Protein AF-A0A934RW84-F1 (afdb_monomer)

Nearest PDB structures (foldseek):
  7vd5-assembly1_q  TM=7.422E-01  e=1.354E+00  Chaetoceros neogracilis
  6j3y-assembly1_Q  TM=6.585E-01  e=1.170E+00  Chaetoceros neogracilis
  8iwh-assembly1_q  TM=7.183E-01  e=1.998E+00  Thalassiosira pseudonana
  7tuy-assembly1_R  TM=6.736E-01  e=1.998E+00  Homo sapiens
  3u8v-assembly1_A  TM=3.630E-01  e=8.735E-01  Nitrosomonas europaea

Solvent-accessible surface area (backbone atoms only — not comparable to full-atom values): 8730 Å² total; per-residue (Å²): 138,84,85,84,78,82,78,85,81,92,71,88,91,79,89,84,82,85,83,75,84,69,76,80,74,58,95,70,68,55,59,93,72,56,91,76,81,88,56,79,70,67,72,61,82,63,91,81,55,50,72,68,54,40,51,54,50,51,49,51,48,42,53,49,44,45,50,27,37,77,67,65,37,24,58,51,32,40,54,48,24,67,37,45,46,61,44,46,52,54,48,48,71,75,38,78,90,39,66,66,35,47,53,49,43,55,51,47,50,56,48,32,55,52,26,23,51,22,16,66,69,58,33,33,75,58,30,43,56,44,31,56,53,46,45,56,49,49,62,47,36,54,65,60,75,104

Foldseek 3Di:
DDDDDDDDDPDDDDPPPPPPPPPCPDLQPPLVPDDDDDDPLLPDDCVPDDLVRLLVSLVVLLVVLQVCLVVLNLSVLQSSLNSLLVSLVSNCVNQPPLPVLNVLSVVLNVLSVVSNVCSSSSPSVSSNVSSVVNVVSSVVSVVSND

Organism: NCBI:txid415221

Radius of gyration: 25.32 Å; Cα contacts (8 Å, |Δi|>4): 137; chains: 1; bounding box: 75×39×74 Å

Sequence (146 aa):
MPFPKLRLPLALASLLGLLLAGCSKSATDDIHAAPRDTQPWENADLSGYDTNQLLAHLDTLVNATQAAAAADQAVEFHHLEVAMTPTLDALAANAPGNFAALATIETLKSLAVKLHLAGHDGNVAQGVKLGDAIANLVDRLKKELG

Structure (mmCIF, N/CA/C/O backbone):
data_AF-A0A934RW84-F1
#
_entry.id   AF-A0A934RW84-F1
#
loop_
_atom_site.group_PDB
_atom_site.id
_atom_site.type_symbol
_atom_site.label_atom_id
_atom_site.label_alt_id
_atom_site.label_comp_id
_atom_site.label_asym_id
_atom_site.label_entity_id
_atom_site.label_seq_id
_atom_site.pdbx_PDB_ins_code
_atom_site.Cartn_x
_atom_site.Cartn_y
_atom_site.Cartn_z
_atom_site.occupancy
_atom_site.B_iso_or_equiv
_atom_site.auth_seq_id
_atom_site.auth_comp_id
_atom_site.auth_asym_id
_atom_site.auth_atom_id
_atom_site.pdbx_PDB_model_num
ATOM 1 N N . MET A 1 1 ? 56.841 -30.557 -58.552 1.00 41.31 1 MET A N 1
ATOM 2 C CA . MET A 1 1 ? 57.166 -29.294 -57.845 1.00 41.31 1 MET A CA 1
ATOM 3 C C . MET A 1 1 ? 56.062 -28.277 -58.154 1.00 41.31 1 MET A C 1
ATOM 5 O O . MET A 1 1 ? 55.433 -28.434 -59.191 1.00 41.31 1 MET A O 1
ATOM 9 N N . PRO A 1 2 ? 55.700 -27.393 -57.212 1.00 49.81 2 PRO A N 1
ATOM 10 C CA . PRO A 1 2 ? 54.332 -27.291 -56.688 1.00 49.81 2 PRO A CA 1
ATOM 11 C C . PRO A 1 2 ? 53.454 -26.195 -57.318 1.00 49.81 2 PRO A C 1
ATOM 13 O O . PRO A 1 2 ? 53.938 -25.162 -57.764 1.00 49.81 2 PRO A O 1
ATOM 16 N N . PHE A 1 3 ? 52.138 -26.418 -57.261 1.00 43.59 3 PHE A N 1
ATOM 17 C CA . PHE A 1 3 ? 51.090 -25.428 -57.518 1.00 43.59 3 PHE A CA 1
ATOM 18 C C . PHE A 1 3 ? 51.032 -24.376 -56.395 1.00 43.59 3 PHE A C 1
ATOM 20 O O . PHE A 1 3 ? 50.932 -24.766 -55.225 1.00 43.59 3 PHE A O 1
ATOM 27 N N . PRO A 1 4 ? 50.983 -23.065 -56.692 1.00 51.72 4 PRO A N 1
ATOM 28 C CA . PRO A 1 4 ? 50.577 -22.080 -55.703 1.00 51.72 4 PRO A CA 1
ATOM 29 C C . PRO A 1 4 ? 49.046 -22.038 -55.624 1.00 51.72 4 PRO A C 1
ATOM 31 O O . PRO A 1 4 ? 48.355 -21.534 -56.506 1.00 51.72 4 PRO A O 1
ATOM 34 N N . LYS A 1 5 ? 48.517 -22.590 -54.528 1.00 47.84 5 LYS A N 1
ATOM 35 C CA . LYS A 1 5 ? 47.132 -22.408 -54.088 1.00 47.84 5 LYS A CA 1
ATOM 36 C C . LYS A 1 5 ? 46.925 -20.925 -53.765 1.00 47.84 5 LYS A C 1
ATOM 38 O O . LYS A 1 5 ? 47.479 -20.439 -52.777 1.00 47.84 5 LYS A O 1
ATOM 43 N N . LEU A 1 6 ? 46.145 -20.211 -54.580 1.00 47.25 6 LEU A N 1
ATOM 44 C CA . LEU A 1 6 ? 45.668 -18.883 -54.203 1.00 47.25 6 LEU A CA 1
ATOM 45 C C . LEU A 1 6 ? 44.734 -19.029 -53.000 1.00 47.25 6 LEU A C 1
ATOM 47 O O . LEU A 1 6 ? 43.791 -19.820 -52.998 1.00 47.25 6 LEU A O 1
ATOM 51 N N . ARG A 1 7 ? 45.083 -18.300 -51.947 1.00 53.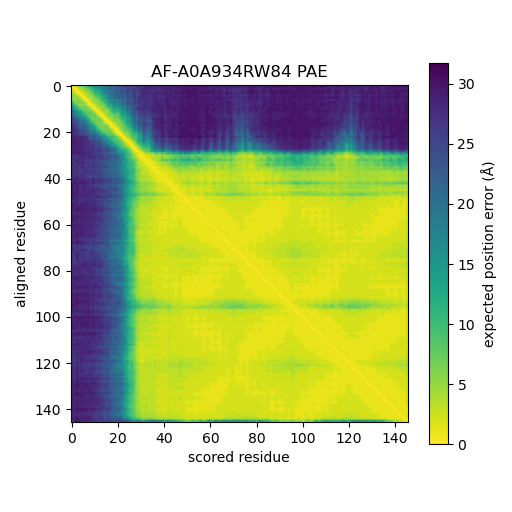34 7 ARG A N 1
ATOM 52 C CA . ARG A 1 7 ? 44.440 -18.315 -50.642 1.00 53.34 7 ARG A CA 1
ATOM 53 C C . ARG A 1 7 ? 43.120 -17.556 -50.715 1.00 53.34 7 ARG A C 1
ATOM 55 O O . ARG A 1 7 ? 43.081 -16.434 -51.203 1.00 53.34 7 ARG A O 1
ATOM 62 N N . LEU A 1 8 ? 42.074 -18.186 -50.196 1.00 54.03 8 LEU A N 1
ATOM 63 C CA . LEU A 1 8 ? 40.772 -17.600 -49.905 1.00 54.03 8 LEU A CA 1
ATOM 64 C C . LEU A 1 8 ? 40.922 -16.565 -48.771 1.00 54.03 8 LEU A C 1
ATOM 66 O O . LEU A 1 8 ? 41.418 -16.941 -47.707 1.00 54.03 8 LEU A O 1
ATOM 70 N N . PRO A 1 9 ? 40.456 -15.314 -48.920 1.00 49.00 9 PRO A N 1
ATOM 71 C CA . PRO A 1 9 ? 40.142 -14.473 -47.782 1.00 49.00 9 PRO A CA 1
ATOM 72 C C . PRO A 1 9 ? 38.624 -14.275 -47.747 1.00 49.00 9 PRO A C 1
ATOM 74 O O . PRO A 1 9 ? 38.107 -13.258 -48.195 1.00 49.00 9 PRO A O 1
ATOM 77 N N . LEU A 1 10 ? 37.891 -15.267 -47.235 1.00 48.38 10 LEU A N 1
ATOM 78 C CA . LEU A 1 10 ? 36.503 -15.064 -46.815 1.00 48.38 10 LEU A CA 1
ATOM 79 C C . LEU A 1 10 ? 36.528 -14.756 -45.317 1.00 48.38 10 LEU A C 1
ATOM 81 O O . LEU A 1 10 ? 36.237 -15.600 -44.475 1.00 48.38 10 LEU A O 1
ATOM 85 N N . ALA A 1 11 ? 37.006 -13.563 -44.983 1.00 48.38 11 ALA A N 1
ATOM 86 C CA . ALA A 1 11 ? 37.081 -13.095 -43.614 1.00 48.38 11 ALA A CA 1
ATOM 87 C C . ALA A 1 11 ? 36.412 -11.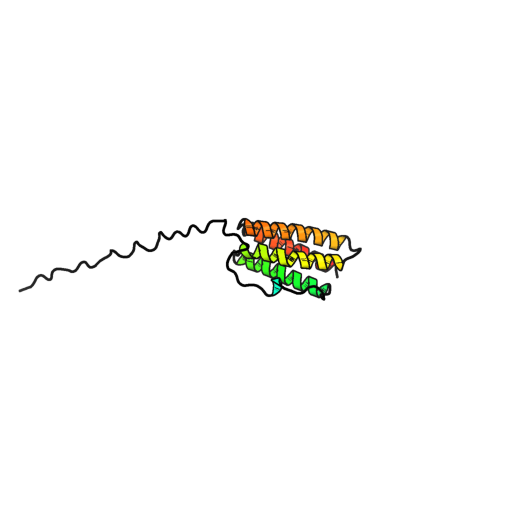726 -43.515 1.00 48.38 11 ALA A C 1
ATOM 89 O O . ALA A 1 11 ? 36.838 -10.766 -44.149 1.00 48.38 11 ALA A O 1
ATOM 90 N N . LEU A 1 12 ? 35.401 -11.687 -42.647 1.00 50.56 12 LEU A N 1
ATOM 91 C CA . LEU A 1 12 ? 34.957 -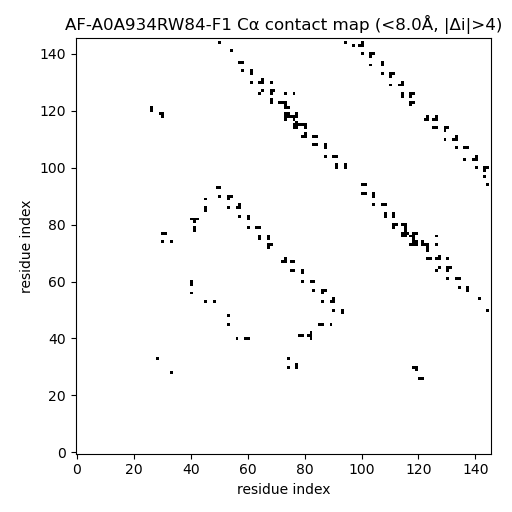10.519 -41.892 1.00 50.56 12 LEU A CA 1
ATOM 92 C C . LEU A 1 12 ? 34.353 -9.363 -42.705 1.00 50.56 12 LEU A C 1
ATOM 94 O O . LEU A 1 12 ? 34.956 -8.309 -42.858 1.00 50.56 12 LEU A O 1
ATOM 98 N N . ALA A 1 13 ? 33.087 -9.500 -43.100 1.00 49.47 13 ALA A N 1
ATOM 99 C CA . ALA A 1 13 ? 32.265 -8.332 -43.436 1.00 49.47 13 ALA A CA 1
ATOM 100 C C . ALA A 1 13 ? 30.791 -8.500 -43.024 1.00 49.47 13 ALA A C 1
ATOM 102 O O . ALA A 1 13 ? 29.890 -8.086 -43.746 1.00 49.47 13 ALA A O 1
ATOM 103 N N . SER A 1 14 ? 30.510 -9.142 -41.883 1.00 48.53 14 SER A N 1
ATOM 104 C CA . SER A 1 14 ? 29.113 -9.366 -41.457 1.00 48.53 14 SER A CA 1
ATOM 105 C C . SER A 1 14 ? 28.846 -9.167 -39.965 1.00 48.53 14 SER A C 1
ATOM 107 O O . SER A 1 14 ? 27.785 -9.549 -39.491 1.00 48.53 14 SER A O 1
ATOM 109 N N . LEU A 1 15 ? 29.763 -8.547 -39.213 1.00 49.12 15 LEU A N 1
ATOM 110 C CA . LEU A 1 15 ? 29.608 -8.369 -37.762 1.00 49.12 15 LEU A CA 1
ATOM 111 C C . LEU A 1 15 ? 29.502 -6.900 -37.315 1.00 49.12 15 LEU A C 1
ATOM 113 O O . LEU A 1 15 ? 29.955 -6.553 -36.233 1.00 49.12 15 LEU A O 1
ATOM 117 N N . LEU A 1 16 ? 28.917 -6.026 -38.142 1.00 48.84 16 LEU A N 1
ATOM 118 C CA . LEU A 1 16 ? 28.719 -4.607 -37.798 1.00 48.84 16 LEU A CA 1
ATOM 119 C C . LEU A 1 16 ? 27.288 -4.103 -38.066 1.00 48.84 16 LEU A C 1
ATOM 121 O O . LEU A 1 16 ? 27.078 -2.921 -38.306 1.00 48.84 16 LEU A O 1
ATOM 125 N N . GLY A 1 17 ? 26.300 -5.005 -38.059 1.00 47.44 17 GLY A N 1
ATOM 126 C CA . GLY A 1 17 ? 24.891 -4.678 -38.327 1.00 47.44 17 GLY A CA 1
ATOM 127 C C . GLY A 1 17 ? 23.940 -4.799 -37.131 1.00 47.44 17 GLY A C 1
ATOM 128 O O . GLY A 1 17 ? 22.747 -4.595 -37.305 1.00 47.44 17 GLY A O 1
ATOM 129 N N . LEU A 1 18 ? 24.427 -5.150 -35.934 1.00 51.28 18 LEU A N 1
ATOM 130 C CA . LEU A 1 18 ? 23.569 -5.569 -34.809 1.00 51.28 18 LEU A CA 1
ATOM 131 C C . LEU A 1 18 ? 23.603 -4.667 -33.564 1.00 51.28 18 LEU A C 1
ATOM 133 O O . LEU A 1 18 ? 23.050 -5.047 -32.541 1.00 51.28 18 LEU A O 1
ATOM 137 N N . LEU A 1 19 ? 24.213 -3.478 -33.622 1.00 50.31 19 LEU A N 1
ATOM 138 C CA . LEU A 1 19 ? 24.413 -2.645 -32.421 1.00 50.31 19 LEU A CA 1
ATOM 139 C C . LEU A 1 19 ? 23.917 -1.194 -32.514 1.00 50.31 19 LEU A C 1
ATOM 141 O O . LEU A 1 19 ? 24.213 -0.402 -31.628 1.00 50.31 19 LEU A O 1
ATOM 145 N N . LEU A 1 20 ? 23.136 -0.830 -33.536 1.00 48.03 20 LEU A N 1
ATOM 146 C CA . LEU A 1 20 ? 22.551 0.520 -33.632 1.00 48.03 20 LEU A CA 1
ATOM 147 C C . LEU A 1 20 ? 21.022 0.544 -33.738 1.00 48.03 20 LEU A C 1
ATOM 149 O O . LEU A 1 20 ? 20.442 1.616 -33.877 1.00 48.03 20 LEU A O 1
ATOM 153 N N . ALA A 1 21 ? 20.353 -0.592 -33.509 1.00 46.22 21 ALA A N 1
ATOM 154 C CA . ALA A 1 21 ? 19.003 -0.576 -32.947 1.00 46.22 21 ALA A CA 1
ATOM 155 C C . ALA A 1 21 ? 19.095 -0.197 -31.456 1.00 46.22 21 ALA A C 1
ATOM 157 O O . ALA A 1 21 ? 18.710 -0.955 -30.570 1.00 46.22 21 ALA A O 1
ATOM 158 N N . GLY A 1 22 ? 19.672 0.974 -31.176 1.00 41.75 22 GLY A N 1
ATOM 159 C CA . GLY A 1 22 ? 19.443 1.669 -29.926 1.00 41.75 22 GLY A CA 1
ATOM 160 C C . GLY A 1 22 ? 17.974 2.046 -29.930 1.00 41.75 22 GLY A C 1
ATOM 161 O O . GLY A 1 22 ? 17.612 3.110 -30.428 1.00 41.75 22 GLY A O 1
ATOM 162 N N . CYS A 1 23 ? 17.132 1.121 -29.464 1.00 53.94 23 CYS A N 1
ATOM 163 C CA . CYS A 1 23 ? 15.763 1.388 -29.074 1.00 53.94 23 CYS A CA 1
ATOM 164 C C . CYS A 1 23 ? 15.800 2.595 -28.141 1.00 53.94 23 CYS A C 1
ATOM 166 O O . CYS A 1 23 ? 16.099 2.477 -26.956 1.00 53.94 23 CYS A O 1
ATOM 168 N N . SER A 1 24 ? 15.507 3.762 -28.703 1.00 44.97 24 SER A N 1
ATOM 169 C CA . SER A 1 24 ? 14.992 4.913 -27.984 1.00 44.97 24 SER A CA 1
ATOM 170 C C . SER A 1 24 ? 13.655 4.482 -27.378 1.00 44.97 24 SER A C 1
ATOM 172 O O . SER A 1 24 ? 12.592 4.797 -27.911 1.00 44.97 24 SER A O 1
ATOM 174 N N . LYS A 1 25 ? 13.697 3.693 -26.302 1.00 48.06 25 LYS A N 1
ATOM 175 C CA . LYS A 1 25 ? 12.534 3.501 -25.450 1.00 48.06 25 LYS A CA 1
ATOM 176 C C . LYS A 1 25 ? 12.499 4.735 -24.569 1.00 48.06 25 LYS A C 1
ATOM 178 O O . LYS A 1 25 ? 13.296 4.886 -23.647 1.00 48.06 25 LYS A O 1
ATOM 183 N N . SER A 1 26 ? 11.710 5.696 -25.029 1.00 48.84 26 SER A N 1
ATOM 184 C CA . SER A 1 26 ? 11.521 6.968 -24.357 1.00 48.84 26 SER A CA 1
ATOM 185 C C . SER A 1 26 ? 11.121 6.712 -22.905 1.00 48.84 26 SER A C 1
ATOM 187 O O . SER A 1 26 ? 10.334 5.807 -22.635 1.00 48.84 26 SER A O 1
ATOM 189 N N . ALA A 1 27 ? 11.599 7.545 -21.982 1.00 47.62 27 ALA A N 1
ATOM 190 C CA . ALA A 1 27 ? 11.141 7.609 -20.590 1.00 47.62 27 ALA A CA 1
ATOM 191 C C . ALA A 1 27 ? 9.689 8.143 -20.471 1.00 47.62 27 ALA A C 1
ATOM 193 O O . ALA A 1 27 ? 9.339 8.817 -19.512 1.00 47.62 27 ALA A O 1
ATOM 194 N N . THR A 1 28 ? 8.870 7.907 -21.499 1.00 47.44 28 THR A N 1
ATOM 195 C CA . THR A 1 28 ? 7.516 8.433 -21.699 1.00 47.44 28 THR A CA 1
ATOM 196 C C . THR A 1 28 ? 6.606 7.407 -22.382 1.00 47.44 28 THR A C 1
ATOM 198 O O . THR A 1 28 ? 5.615 7.802 -22.996 1.00 47.44 28 THR A O 1
ATOM 201 N N . ASP A 1 29 ? 6.950 6.113 -22.365 1.00 59.78 29 ASP A N 1
ATOM 202 C CA . ASP A 1 29 ? 5.943 5.088 -22.647 1.00 59.78 29 ASP A CA 1
ATOM 203 C C . ASP A 1 29 ? 4.899 5.220 -21.536 1.00 59.78 29 ASP A C 1
ATOM 205 O O . ASP A 1 29 ? 5.214 5.033 -20.363 1.00 59.78 29 ASP A O 1
ATOM 209 N N . ASP A 1 30 ? 3.696 5.654 -21.910 1.00 75.50 30 ASP A N 1
ATOM 210 C CA . ASP A 1 30 ? 2.555 5.779 -21.013 1.00 75.50 30 ASP A CA 1
ATOM 211 C C . ASP A 1 30 ? 2.445 4.516 -20.144 1.00 75.50 30 ASP A C 1
ATOM 213 O O . ASP A 1 30 ? 2.210 3.417 -20.655 1.00 75.50 30 ASP A O 1
ATOM 217 N N . ILE A 1 31 ? 2.646 4.673 -18.832 1.00 79.75 31 ILE A N 1
ATOM 218 C CA . ILE A 1 31 ? 2.635 3.570 -17.867 1.00 79.75 31 ILE A CA 1
ATOM 219 C C . ILE A 1 31 ? 1.294 2.826 -17.885 1.00 79.75 31 ILE A C 1
ATOM 221 O O . ILE A 1 31 ? 1.262 1.629 -17.612 1.00 79.75 31 ILE A O 1
ATOM 225 N N . HIS A 1 32 ? 0.209 3.499 -18.287 1.00 81.38 32 HIS A N 1
ATOM 226 C CA . HIS A 1 32 ? -1.121 2.907 -18.418 1.00 81.38 32 HIS A CA 1
ATOM 227 C C . HIS A 1 32 ? -1.230 1.932 -19.604 1.00 81.38 32 HIS A C 1
ATOM 229 O O . HIS A 1 32 ? -2.132 1.096 -19.629 1.00 81.38 32 HIS A O 1
ATOM 235 N N . ALA A 1 33 ? -0.330 2.032 -20.588 1.00 80.44 33 ALA A N 1
ATOM 236 C CA . ALA A 1 33 ? -0.307 1.202 -21.795 1.00 80.44 33 ALA A CA 1
ATOM 237 C C . ALA A 1 33 ? 0.921 0.275 -21.870 1.00 80.44 33 ALA A C 1
ATOM 239 O O . ALA A 1 33 ? 1.093 -0.453 -22.854 1.00 80.44 33 ALA A O 1
ATOM 240 N N . ALA A 1 34 ? 1.787 0.300 -20.855 1.00 82.81 34 ALA A N 1
ATOM 241 C CA . ALA A 1 34 ? 2.963 -0.550 -20.800 1.00 82.81 34 ALA A CA 1
ATOM 242 C C . ALA A 1 34 ? 2.550 -2.039 -20.743 1.00 82.81 34 ALA A C 1
ATOM 244 O O . ALA A 1 34 ? 1.682 -2.409 -19.953 1.00 82.81 34 ALA A O 1
ATOM 245 N N . PRO A 1 35 ? 3.149 -2.920 -21.570 1.00 83.38 35 PRO A N 1
ATOM 246 C CA . PRO A 1 35 ? 2.791 -4.334 -21.588 1.00 83.38 35 PRO A CA 1
ATOM 247 C C . PRO A 1 35 ? 3.230 -5.019 -20.289 1.00 83.38 35 PRO A C 1
ATOM 249 O O . PRO A 1 35 ? 4.417 -5.018 -19.957 1.00 83.38 35 PRO A O 1
ATOM 252 N N . ARG A 1 36 ? 2.270 -5.625 -19.586 1.00 88.25 36 ARG A N 1
ATOM 253 C CA . ARG A 1 36 ? 2.464 -6.363 -18.331 1.00 88.25 36 ARG A CA 1
ATOM 254 C C . ARG A 1 36 ? 1.321 -7.350 -18.097 1.00 88.25 36 ARG A C 1
ATOM 256 O O . ARG A 1 36 ? 0.248 -7.215 -18.684 1.00 88.25 36 ARG A O 1
ATOM 263 N N . ASP A 1 37 ? 1.557 -8.318 -17.221 1.00 88.75 37 ASP A N 1
ATOM 264 C CA . ASP A 1 37 ? 0.556 -9.314 -16.849 1.00 88.75 37 ASP A CA 1
ATOM 265 C C . ASP A 1 37 ? -0.351 -8.782 -15.738 1.00 88.75 37 ASP A C 1
ATOM 267 O O . ASP A 1 37 ? 0.126 -8.374 -14.674 1.00 88.75 37 ASP A O 1
ATOM 271 N N . THR A 1 38 ? -1.666 -8.843 -15.950 1.00 90.00 38 THR A N 1
ATOM 272 C CA . THR A 1 38 ? -2.640 -8.533 -14.899 1.00 90.00 38 THR A CA 1
ATOM 273 C C . THR A 1 38 ? -2.465 -9.481 -13.718 1.00 90.00 38 THR A C 1
ATOM 275 O O . THR A 1 38 ? -2.387 -10.701 -13.869 1.00 90.00 38 THR A O 1
ATOM 278 N N . GLN A 1 39 ? -2.435 -8.906 -12.528 1.00 93.81 39 GLN A N 1
ATOM 279 C CA . GLN A 1 39 ? -2.252 -9.589 -11.270 1.00 93.81 39 GLN A CA 1
ATOM 280 C C . GLN A 1 39 ? -3.604 -9.858 -10.595 1.00 93.81 39 GLN A C 1
ATOM 282 O O . GLN A 1 39 ? -4.538 -9.060 -10.717 1.00 93.81 39 GLN A O 1
ATOM 287 N N . PRO A 1 40 ? -3.727 -10.951 -9.817 1.00 91.56 40 PRO A N 1
ATOM 288 C CA . PRO A 1 40 ? -4.975 -11.285 -9.129 1.00 91.56 40 PRO A CA 1
ATOM 289 C C . PRO A 1 40 ? -5.469 -10.203 -8.161 1.00 91.56 40 PRO A C 1
ATOM 291 O O . PRO A 1 40 ? -6.668 -10.089 -7.928 1.00 91.56 40 PRO A O 1
ATOM 294 N N . TRP A 1 41 ? -4.553 -9.416 -7.589 1.00 93.62 41 TRP A N 1
ATOM 295 C CA . TRP A 1 41 ? -4.874 -8.380 -6.611 1.00 93.62 41 TRP A CA 1
ATOM 296 C C . TRP A 1 41 ? -5.474 -7.108 -7.230 1.00 93.62 41 TRP A C 1
ATOM 298 O O . TRP A 1 41 ? -6.072 -6.330 -6.500 1.00 93.62 41 TRP A O 1
ATOM 308 N N . GLU A 1 42 ? -5.379 -6.900 -8.546 1.00 91.88 42 GLU A N 1
ATOM 309 C CA . GLU A 1 42 ? -5.899 -5.684 -9.200 1.00 91.88 42 GLU A CA 1
ATOM 310 C C . GLU A 1 42 ? -7.423 -5.623 -9.270 1.00 91.88 42 GLU A C 1
ATOM 312 O O . GLU A 1 42 ? -7.996 -4.540 -9.312 1.00 91.88 42 GLU A O 1
ATOM 317 N N . ASN A 1 43 ? -8.082 -6.781 -9.299 1.00 87.62 43 ASN A N 1
ATOM 318 C CA . ASN A 1 43 ? -9.529 -6.891 -9.492 1.00 87.62 43 ASN A CA 1
ATOM 319 C C . ASN A 1 43 ? -10.208 -7.585 -8.304 1.00 87.62 43 ASN A C 1
ATOM 321 O O . ASN A 1 43 ? -11.225 -8.259 -8.473 1.00 87.62 43 ASN A O 1
ATOM 325 N N . ALA A 1 44 ? -9.619 -7.483 -7.110 1.00 91.38 44 ALA A N 1
ATOM 326 C CA . ALA A 1 44 ? -10.222 -8.039 -5.908 1.00 91.38 44 ALA A CA 1
ATOM 327 C C . ALA A 1 44 ? -11.571 -7.351 -5.625 1.00 91.38 44 ALA A C 1
ATOM 329 O O . ALA A 1 44 ? -11.647 -6.127 -5.533 1.00 91.38 44 ALA A O 1
ATOM 330 N N . ASP A 1 45 ? -12.642 -8.135 -5.472 1.00 93.75 45 ASP A N 1
ATOM 331 C CA . ASP A 1 45 ? -13.937 -7.615 -5.026 1.00 93.75 45 ASP A CA 1
ATOM 332 C C . ASP A 1 45 ? -13.915 -7.425 -3.506 1.00 93.75 45 ASP A C 1
ATOM 334 O O . ASP A 1 45 ? -14.001 -8.383 -2.736 1.00 93.75 45 ASP A O 1
ATOM 338 N N . LEU A 1 46 ? -13.788 -6.169 -3.083 1.00 95.81 46 LEU A N 1
ATOM 339 C CA . LEU A 1 46 ? -13.676 -5.793 -1.674 1.00 95.81 46 LEU A CA 1
ATOM 340 C C . LEU A 1 46 ? -15.031 -5.639 -0.971 1.00 95.81 46 LEU A C 1
ATOM 342 O O . LEU A 1 46 ? -15.060 -5.440 0.243 1.00 95.81 46 LEU A O 1
ATOM 346 N N . SER A 1 47 ? -16.155 -5.715 -1.696 1.00 92.06 47 SER A N 1
ATOM 347 C CA . SER A 1 47 ? -17.486 -5.352 -1.175 1.00 92.06 47 SER A CA 1
ATOM 348 C C . SER A 1 47 ? -17.964 -6.215 0.001 1.00 92.06 47 SER A C 1
ATOM 350 O O . SER A 1 47 ? -18.822 -5.784 0.771 1.00 92.06 47 SER A O 1
ATOM 352 N N . GLY A 1 48 ? -17.395 -7.411 0.162 1.00 91.75 48 GLY A N 1
ATOM 353 C CA . GLY A 1 48 ? -17.694 -8.328 1.262 1.00 91.75 48 GLY A CA 1
ATOM 354 C C . GLY A 1 48 ? -16.554 -8.536 2.258 1.00 91.75 48 GLY A C 1
ATOM 355 O O . GLY A 1 48 ? -16.671 -9.432 3.091 1.00 91.75 48 GLY A O 1
ATOM 356 N N . TYR A 1 49 ? -15.448 -7.791 2.160 1.00 97.06 49 TYR A N 1
ATOM 357 C CA . TYR A 1 49 ? -14.285 -8.035 3.016 1.00 97.06 49 TYR A CA 1
ATOM 358 C C . TYR A 1 49 ? -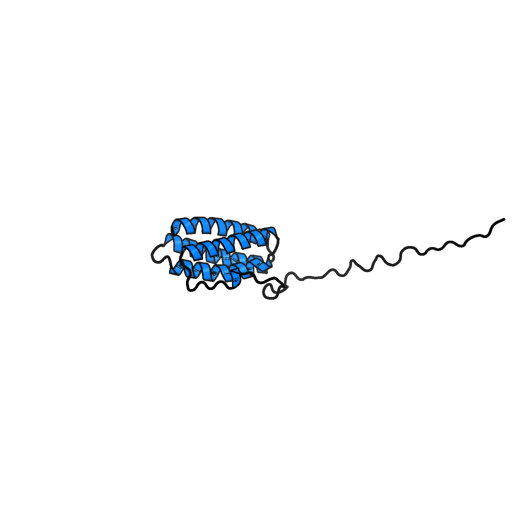14.478 -7.437 4.413 1.00 97.06 49 TYR A C 1
ATOM 360 O O . TYR A 1 49 ? -14.823 -6.264 4.569 1.00 97.06 49 TYR A O 1
ATOM 368 N N . ASP A 1 50 ? -14.189 -8.234 5.441 1.00 96.25 50 ASP A N 1
ATOM 369 C CA . ASP A 1 50 ? -14.013 -7.731 6.801 1.00 96.25 50 ASP A CA 1
ATOM 370 C C . ASP A 1 50 ? -12.639 -7.053 6.990 1.00 96.25 50 ASP A C 1
ATOM 372 O O . ASP A 1 50 ? -11.770 -7.078 6.114 1.00 96.25 50 ASP A O 1
ATOM 376 N N . THR A 1 51 ? -12.415 -6.436 8.154 1.00 96.88 51 THR A N 1
ATOM 377 C CA . THR A 1 51 ? -11.149 -5.752 8.470 1.00 96.88 51 THR A CA 1
ATOM 378 C C . THR A 1 51 ? -9.919 -6.652 8.321 1.00 96.88 51 THR A C 1
ATOM 380 O O . THR A 1 51 ? -8.893 -6.192 7.824 1.00 96.88 51 THR A O 1
ATOM 383 N N . ASN A 1 52 ? -9.997 -7.931 8.702 1.00 97.06 52 ASN A N 1
ATOM 384 C CA . ASN A 1 52 ? -8.858 -8.846 8.603 1.00 97.06 52 ASN A CA 1
ATOM 385 C C . ASN A 1 52 ? -8.557 -9.200 7.145 1.00 97.06 52 ASN A C 1
ATOM 387 O O . ASN A 1 52 ? -7.392 -9.252 6.751 1.00 97.06 52 ASN A O 1
ATOM 391 N N . GLN A 1 53 ? -9.593 -9.410 6.334 1.00 97.75 53 GLN A N 1
ATOM 392 C CA . GLN A 1 53 ? -9.454 -9.668 4.901 1.00 97.75 53 GLN A CA 1
ATOM 393 C C . GLN A 1 53 ? -8.896 -8.447 4.163 1.00 97.75 53 GLN A C 1
ATOM 395 O O . GLN A 1 53 ? -8.021 -8.596 3.310 1.00 97.75 53 GLN A O 1
ATOM 400 N N . LEU A 1 54 ? -9.335 -7.239 4.527 1.00 98.25 54 LEU A N 1
ATOM 401 C CA . LEU A 1 54 ? -8.783 -5.995 3.991 1.00 98.25 54 LEU A CA 1
ATOM 402 C C . LEU A 1 54 ? -7.312 -5.798 4.383 1.00 98.25 54 LEU A C 1
ATOM 404 O O . LEU A 1 54 ? -6.503 -5.431 3.534 1.00 98.25 54 LEU A O 1
ATOM 408 N N . LEU A 1 55 ? -6.937 -6.087 5.635 1.00 98.06 55 LEU A N 1
ATOM 409 C CA . LEU A 1 55 ? -5.538 -6.041 6.077 1.00 98.06 55 LEU A CA 1
ATOM 410 C C . LEU A 1 55 ? -4.672 -7.081 5.350 1.00 98.06 55 LEU A C 1
ATOM 412 O O . LEU A 1 55 ? -3.561 -6.762 4.936 1.00 98.06 55 LEU A O 1
ATOM 416 N N . ALA A 1 56 ? -5.188 -8.292 5.132 1.00 97.75 56 ALA A N 1
ATOM 417 C CA . ALA A 1 56 ? -4.490 -9.326 4.365 1.00 97.75 56 ALA A CA 1
ATOM 418 C C . ALA A 1 56 ? -4.324 -8.942 2.884 1.00 97.75 56 ALA A C 1
ATOM 420 O O . ALA A 1 56 ? -3.289 -9.219 2.266 1.00 97.75 56 ALA A O 1
ATOM 421 N N . HIS A 1 57 ? -5.328 -8.281 2.304 1.00 98.25 57 HIS A N 1
ATOM 422 C CA . HIS A 1 57 ? -5.219 -7.745 0.955 1.00 98.25 57 HIS A CA 1
ATOM 423 C C . HIS A 1 57 ? -4.182 -6.618 0.891 1.00 98.25 57 HIS A C 1
ATOM 425 O O . HIS A 1 57 ? -3.306 -6.652 0.030 1.00 98.25 57 HIS A O 1
ATOM 431 N N . LEU A 1 58 ? -4.191 -5.695 1.855 1.00 98.12 58 LEU A N 1
ATOM 432 C CA . LEU A 1 58 ? -3.195 -4.630 1.949 1.00 98.12 58 LEU A CA 1
ATOM 433 C C . LEU A 1 58 ? -1.768 -5.184 2.102 1.00 98.12 58 LEU A C 1
ATOM 435 O O . LEU A 1 58 ? -0.861 -4.694 1.437 1.00 98.12 58 LEU A O 1
ATOM 439 N N . ASP A 1 59 ? -1.571 -6.248 2.885 1.00 98.12 59 ASP A N 1
ATOM 440 C CA . ASP A 1 59 ? -0.284 -6.955 2.985 1.00 98.12 59 ASP A CA 1
ATOM 441 C C . ASP A 1 59 ? 0.159 -7.570 1.657 1.00 98.12 59 ASP A C 1
ATOM 443 O O . ASP A 1 59 ? 1.337 -7.517 1.301 1.00 98.12 59 ASP A O 1
ATOM 447 N N . THR A 1 60 ? -0.782 -8.131 0.896 1.00 98.38 60 THR A N 1
ATOM 448 C CA . THR A 1 60 ? -0.498 -8.634 -0.455 1.00 98.38 60 THR A CA 1
ATOM 449 C C . THR A 1 60 ? 0.017 -7.506 -1.349 1.00 98.38 60 THR A C 1
ATOM 451 O O . THR A 1 60 ? 1.014 -7.692 -2.047 1.00 98.38 60 THR A O 1
ATOM 454 N N . LEU A 1 61 ? -0.609 -6.328 -1.284 1.00 98.38 61 LEU A N 1
ATOM 455 C CA . LEU A 1 61 ? -0.198 -5.151 -2.051 1.00 98.38 61 LEU A CA 1
ATOM 456 C C . LEU A 1 61 ? 1.167 -4.614 -1.596 1.00 98.38 61 LEU A C 1
ATOM 458 O O . LEU A 1 61 ? 1.998 -4.294 -2.438 1.00 98.38 61 LEU A O 1
ATOM 462 N N . VAL A 1 62 ? 1.448 -4.574 -0.289 1.00 97.94 62 VAL A N 1
ATOM 463 C CA . VAL A 1 62 ? 2.772 -4.187 0.238 1.00 97.94 62 VAL A CA 1
ATOM 464 C C . VAL A 1 62 ? 3.868 -5.119 -0.278 1.00 97.94 62 VAL A C 1
ATOM 466 O O . VAL A 1 62 ? 4.891 -4.652 -0.784 1.00 97.94 62 VAL A O 1
ATOM 469 N N . ASN A 1 63 ? 3.644 -6.431 -0.194 1.00 97.88 63 ASN A N 1
ATOM 470 C CA . ASN A 1 63 ? 4.597 -7.424 -0.685 1.00 97.88 63 ASN A CA 1
ATOM 471 C C . ASN A 1 63 ? 4.814 -7.285 -2.199 1.00 97.88 63 ASN A C 1
ATOM 473 O O . ASN A 1 63 ? 5.946 -7.387 -2.673 1.00 97.88 63 ASN A O 1
ATOM 477 N N . ALA A 1 64 ? 3.750 -7.006 -2.955 1.00 97.88 64 ALA A N 1
ATOM 478 C CA . ALA A 1 64 ? 3.838 -6.76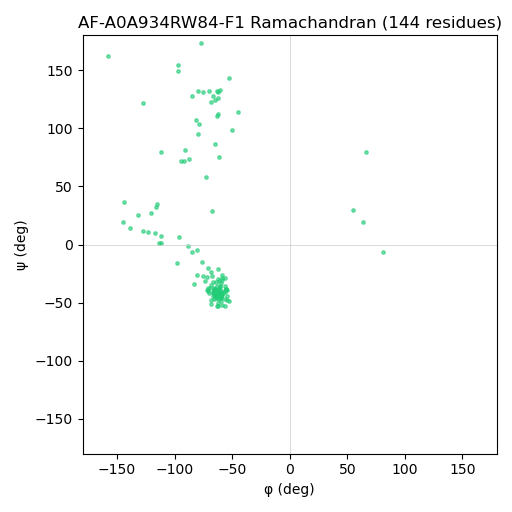0 -4.389 1.00 97.88 64 ALA A CA 1
ATOM 479 C C . ALA A 1 64 ? 4.619 -5.470 -4.709 1.00 97.88 64 ALA A C 1
ATOM 481 O O . ALA A 1 64 ? 5.449 -5.485 -5.617 1.00 97.88 64 ALA A O 1
ATOM 482 N N . THR A 1 65 ? 4.467 -4.397 -3.923 1.00 97.62 65 THR A N 1
ATOM 483 C CA . THR A 1 65 ? 5.299 -3.185 -4.044 1.00 97.62 65 THR A CA 1
ATOM 484 C C . THR A 1 65 ? 6.776 -3.479 -3.825 1.00 97.62 65 THR A C 1
ATOM 486 O O . THR A 1 65 ? 7.617 -3.031 -4.606 1.00 97.62 65 THR A O 1
ATOM 489 N N . GLN A 1 66 ? 7.111 -4.245 -2.786 1.00 97.06 66 GLN A N 1
ATOM 490 C CA . GLN A 1 66 ? 8.498 -4.623 -2.509 1.00 97.06 66 GLN A CA 1
ATOM 491 C C . GLN A 1 66 ? 9.078 -5.506 -3.620 1.00 97.06 66 GLN A C 1
ATOM 493 O O . GLN A 1 66 ? 10.216 -5.293 -4.039 1.00 97.06 66 GLN A O 1
ATOM 498 N N . ALA A 1 67 ? 8.291 -6.453 -4.13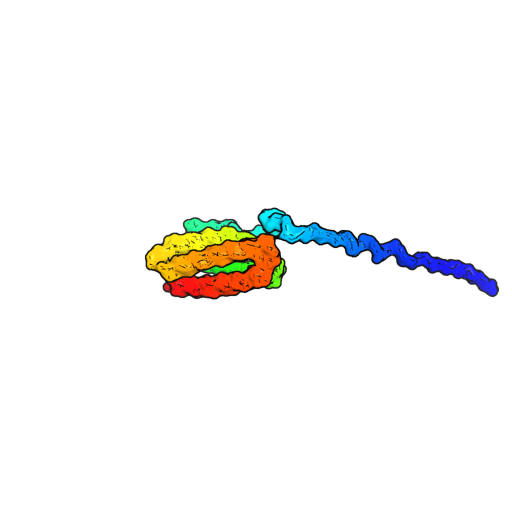9 1.00 96.69 67 ALA A N 1
ATOM 499 C CA . ALA A 1 67 ? 8.695 -7.305 -5.253 1.00 96.69 67 ALA A CA 1
ATOM 500 C C . ALA A 1 67 ? 8.934 -6.497 -6.539 1.00 96.69 67 ALA A C 1
ATOM 502 O O . ALA A 1 67 ? 9.977 -6.659 -7.171 1.00 96.69 67 ALA A O 1
ATOM 503 N N . ALA A 1 68 ? 8.022 -5.584 -6.886 1.00 95.44 68 ALA A N 1
ATOM 504 C CA . ALA A 1 68 ? 8.172 -4.694 -8.033 1.00 95.44 68 ALA A CA 1
ATOM 505 C C . ALA A 1 68 ? 9.424 -3.816 -7.912 1.00 95.44 68 ALA A C 1
ATOM 507 O O . ALA A 1 68 ? 10.182 -3.675 -8.870 1.00 95.44 68 ALA A O 1
ATOM 508 N N . ALA A 1 69 ? 9.682 -3.270 -6.721 1.00 93.69 69 ALA A N 1
ATOM 509 C CA . ALA A 1 69 ? 10.864 -2.458 -6.466 1.00 93.69 69 ALA A CA 1
ATOM 510 C C . ALA A 1 69 ? 12.166 -3.272 -6.569 1.00 93.69 69 ALA A C 1
ATOM 512 O O . ALA A 1 69 ? 13.135 -2.795 -7.150 1.00 93.69 69 ALA A O 1
ATOM 513 N N . ALA A 1 70 ? 12.185 -4.510 -6.066 1.00 94.12 70 ALA A N 1
ATOM 514 C CA . ALA A 1 70 ? 13.334 -5.410 -6.186 1.00 94.12 70 ALA A CA 1
ATOM 515 C C . ALA A 1 70 ? 13.591 -5.884 -7.629 1.00 94.12 70 ALA A C 1
ATOM 517 O O . ALA A 1 70 ? 14.713 -6.268 -7.958 1.00 94.12 70 ALA A O 1
ATOM 518 N N . ALA A 1 71 ? 12.560 -5.871 -8.475 1.00 95.06 71 ALA A N 1
ATOM 519 C CA . ALA A 1 71 ? 12.627 -6.243 -9.885 1.00 95.06 71 ALA A CA 1
ATOM 520 C C . ALA A 1 71 ? 12.805 -5.040 -10.835 1.00 95.06 71 ALA A C 1
ATOM 522 O O . ALA A 1 71 ? 12.728 -5.219 -12.050 1.00 95.06 71 ALA A O 1
ATOM 523 N N . ASP A 1 72 ? 13.008 -3.827 -10.307 1.00 93.50 72 ASP A N 1
ATOM 524 C CA . ASP A 1 72 ? 13.072 -2.572 -11.072 1.00 93.50 72 ASP A CA 1
ATOM 525 C C . ASP A 1 72 ? 11.833 -2.309 -11.962 1.00 93.50 72 ASP A C 1
ATOM 527 O O . ASP A 1 72 ? 11.899 -1.646 -13.001 1.00 93.50 72 ASP A O 1
ATOM 531 N N . GLN A 1 73 ? 10.662 -2.805 -11.553 1.00 93.19 73 GLN A N 1
ATOM 532 C CA . GLN A 1 73 ? 9.407 -2.705 -12.299 1.00 93.19 73 GLN A CA 1
ATOM 533 C C . GLN A 1 73 ? 8.605 -1.462 -11.895 1.00 93.19 73 GLN A C 1
ATOM 535 O O . GLN A 1 73 ? 7.551 -1.556 -11.270 1.00 93.19 73 GLN A O 1
ATOM 540 N N . ALA A 1 74 ? 9.078 -0.278 -12.295 1.00 92.31 74 ALA A N 1
ATOM 541 C CA . ALA A 1 74 ? 8.391 0.986 -11.997 1.00 92.31 74 ALA A CA 1
ATOM 542 C C . ALA A 1 74 ? 6.931 1.029 -12.499 1.00 92.31 74 ALA A C 1
ATOM 544 O O . ALA A 1 74 ? 6.091 1.672 -11.876 1.00 92.31 74 ALA A O 1
ATOM 545 N N . VAL A 1 75 ? 6.616 0.303 -13.581 1.00 92.75 75 VAL A N 1
ATOM 546 C CA . VAL A 1 75 ? 5.254 0.195 -14.133 1.00 92.75 75 VAL A CA 1
ATOM 547 C C . VAL A 1 75 ? 4.227 -0.289 -13.105 1.00 92.75 75 VAL A C 1
ATOM 549 O O . VAL A 1 75 ? 3.107 0.214 -13.045 1.00 92.75 75 VAL A O 1
ATOM 552 N N . GLU A 1 76 ? 4.618 -1.230 -12.250 1.00 95.25 76 GLU A N 1
ATOM 553 C CA . GLU A 1 76 ? 3.709 -1.856 -11.290 1.00 95.25 76 GLU A CA 1
ATOM 554 C C . GLU A 1 76 ? 3.252 -0.867 -10.213 1.00 95.25 76 GLU A C 1
ATOM 556 O O . GLU A 1 76 ? 2.146 -0.987 -9.692 1.00 95.25 76 GLU A O 1
ATOM 561 N N . PHE A 1 77 ? 4.054 0.159 -9.909 1.00 95.62 77 PHE A N 1
ATOM 562 C CA . PHE A 1 77 ? 3.729 1.150 -8.881 1.00 95.62 77 PHE A CA 1
ATOM 563 C C . PHE A 1 77 ? 2.430 1.911 -9.166 1.00 95.62 77 PHE A C 1
ATOM 565 O O . PHE A 1 77 ? 1.710 2.245 -8.225 1.00 95.62 77 PHE A O 1
ATOM 572 N N . HIS A 1 78 ? 2.109 2.147 -10.443 1.00 93.56 78 HIS A N 1
ATOM 573 C CA . HIS A 1 78 ? 0.829 2.730 -10.842 1.00 93.56 78 HIS A CA 1
ATOM 574 C C . HIS A 1 78 ? -0.344 1.823 -10.436 1.00 93.56 78 HIS A C 1
ATOM 576 O O . HIS A 1 78 ? -1.262 2.257 -9.745 1.00 93.56 78 HIS A O 1
ATOM 582 N N . HIS A 1 79 ? -0.293 0.548 -10.819 1.00 94.12 79 HIS A N 1
ATOM 583 C CA . HIS A 1 79 ? -1.375 -0.406 -10.569 1.00 94.12 79 HIS A CA 1
ATOM 584 C C . HIS A 1 79 ? -1.526 -0.738 -9.083 1.00 94.12 79 HIS A C 1
ATOM 586 O O . HIS A 1 79 ? -2.640 -0.911 -8.590 1.00 94.12 79 HIS A O 1
ATOM 592 N N . LEU A 1 80 ? -0.410 -0.778 -8.355 1.00 96.94 80 LEU A N 1
ATOM 593 C CA . LEU A 1 80 ? -0.403 -0.992 -6.913 1.00 96.94 80 LEU A CA 1
ATOM 594 C C . LEU A 1 80 ? -1.125 0.131 -6.171 1.00 96.94 80 LEU A C 1
ATOM 596 O O . LEU A 1 80 ? -1.896 -0.156 -5.263 1.00 96.94 80 LEU A O 1
ATOM 600 N N . GLU A 1 81 ? -0.941 1.392 -6.569 1.00 96.81 81 GLU A N 1
ATOM 601 C CA . GLU A 1 81 ? -1.721 2.500 -6.010 1.00 96.81 81 GLU A CA 1
ATOM 602 C C . GLU A 1 81 ? -3.216 2.351 -6.311 1.00 96.81 81 GLU A C 1
ATOM 604 O O . GLU A 1 81 ? -4.026 2.434 -5.386 1.00 96.81 81 GLU A O 1
ATOM 609 N N . VAL A 1 82 ? -3.570 2.045 -7.564 1.00 94.50 82 VAL A N 1
ATOM 610 C CA . VAL A 1 82 ? -4.966 1.844 -7.988 1.00 94.50 82 VAL A CA 1
ATOM 611 C C . VAL A 1 82 ? -5.663 0.758 -7.159 1.00 94.50 82 VAL A C 1
ATOM 613 O O . VAL A 1 82 ? -6.842 0.901 -6.846 1.00 94.50 82 VAL A O 1
ATOM 616 N N . ALA A 1 83 ? -4.949 -0.296 -6.753 1.00 96.81 83 ALA A N 1
ATOM 617 C CA . ALA A 1 83 ? -5.480 -1.341 -5.873 1.00 96.81 83 ALA A CA 1
ATOM 618 C C . ALA A 1 83 ? -5.425 -0.974 -4.371 1.00 96.81 83 ALA A C 1
ATOM 620 O O . ALA A 1 83 ? -6.319 -1.333 -3.596 1.00 96.81 83 ALA A O 1
ATOM 621 N N . MET A 1 84 ? -4.399 -0.236 -3.929 1.00 98.00 84 MET A N 1
ATOM 622 C CA . MET A 1 84 ? -4.255 0.187 -2.529 1.00 98.00 84 MET A CA 1
ATOM 623 C C . MET A 1 84 ? -5.344 1.172 -2.115 1.00 98.00 84 MET A C 1
ATOM 625 O O . MET A 1 84 ? -5.882 1.041 -1.015 1.00 98.00 84 MET A O 1
ATOM 629 N N . THR A 1 85 ? -5.687 2.137 -2.970 1.00 96.69 85 THR A N 1
ATOM 630 C CA . THR A 1 85 ? -6.634 3.207 -2.625 1.00 96.69 85 THR A CA 1
ATOM 631 C C . THR A 1 85 ? -8.015 2.659 -2.208 1.00 96.69 85 THR A C 1
ATOM 633 O O . THR A 1 85 ? -8.429 2.944 -1.080 1.00 96.69 85 THR A O 1
ATOM 636 N N . PRO A 1 86 ? -8.689 1.783 -2.986 1.00 97.12 86 PRO A N 1
ATOM 637 C CA . PRO A 1 86 ? -9.955 1.165 -2.577 1.00 97.12 86 PRO A CA 1
ATOM 638 C C . PRO A 1 86 ? -9.850 0.330 -1.295 1.00 97.12 86 PRO A C 1
ATOM 640 O O . PRO A 1 86 ? -10.759 0.339 -0.466 1.00 97.12 86 PRO A O 1
ATOM 643 N N . THR A 1 87 ? -8.726 -0.366 -1.102 1.00 98.25 87 THR A N 1
ATOM 644 C CA . THR A 1 87 ? -8.467 -1.159 0.111 1.00 98.25 87 THR A CA 1
ATOM 645 C C . THR A 1 87 ? -8.410 -0.272 1.352 1.00 98.25 87 THR A C 1
ATOM 647 O O . THR A 1 87 ? -9.006 -0.585 2.385 1.00 98.25 87 THR A O 1
ATOM 650 N N . LEU A 1 88 ? -7.720 0.864 1.247 1.00 98.31 88 LEU A N 1
ATOM 651 C CA . LEU A 1 88 ? -7.598 1.853 2.314 1.00 98.31 88 LEU A CA 1
ATOM 652 C C . LEU A 1 88 ? -8.926 2.573 2.586 1.00 98.31 88 LEU A C 1
ATOM 654 O O . LEU A 1 88 ? -9.246 2.835 3.746 1.00 98.31 88 LEU A O 1
ATOM 658 N N . ASP A 1 89 ? -9.716 2.863 1.552 1.00 97.75 89 ASP A N 1
ATOM 659 C CA . ASP A 1 89 ? -11.061 3.430 1.705 1.00 97.75 89 ASP A CA 1
ATOM 660 C C . ASP A 1 89 ? -12.004 2.470 2.444 1.00 97.75 89 ASP A C 1
ATOM 662 O O . ASP A 1 89 ? -12.703 2.880 3.376 1.00 97.75 89 ASP A O 1
ATOM 666 N N . ALA A 1 90 ? -11.976 1.181 2.097 1.00 97.50 90 ALA A N 1
ATOM 667 C CA . ALA A 1 90 ? -12.752 0.158 2.791 1.00 97.50 90 ALA A CA 1
ATOM 668 C C . ALA A 1 90 ? -12.312 -0.006 4.260 1.00 97.50 90 ALA A C 1
ATOM 670 O O . ALA A 1 90 ? -13.155 -0.097 5.154 1.00 97.50 90 ALA A O 1
ATOM 671 N N . LEU A 1 91 ? -11.002 0.039 4.545 1.00 97.75 91 LEU A N 1
ATOM 672 C CA . LEU A 1 91 ? -10.493 0.024 5.925 1.00 97.75 91 LEU A CA 1
ATOM 673 C C . LEU A 1 91 ? -10.956 1.247 6.722 1.00 97.75 91 LEU A C 1
ATOM 675 O O . LEU A 1 91 ? -11.324 1.107 7.888 1.00 97.75 91 LEU A O 1
ATOM 679 N N . ALA A 1 92 ? -10.982 2.432 6.106 1.00 97.56 92 ALA A N 1
ATOM 680 C CA . ALA A 1 92 ? -11.473 3.644 6.760 1.00 97.56 92 ALA A CA 1
ATOM 681 C C . ALA A 1 92 ? -12.959 3.526 7.127 1.00 97.56 92 ALA A C 1
ATOM 683 O O . ALA A 1 92 ? -13.351 3.916 8.229 1.00 97.56 92 ALA A O 1
ATOM 684 N N . ALA A 1 93 ? -13.771 2.942 6.241 1.00 96.12 93 ALA A N 1
ATOM 685 C CA . ALA A 1 93 ? -15.187 2.689 6.500 1.00 96.12 93 ALA A CA 1
ATOM 686 C C . ALA A 1 93 ? -15.413 1.735 7.690 1.00 96.12 93 ALA A C 1
ATOM 688 O O . ALA A 1 93 ? -16.398 1.887 8.414 1.00 96.12 93 ALA A O 1
ATOM 689 N N . ASN A 1 94 ? -14.474 0.815 7.939 1.00 93.44 94 ASN A N 1
ATOM 690 C CA . ASN A 1 94 ? -14.515 -0.137 9.053 1.00 93.44 94 ASN A CA 1
ATOM 691 C C . ASN A 1 94 ? -13.874 0.383 10.355 1.00 93.44 94 ASN A C 1
ATOM 693 O O . ASN A 1 94 ? -13.902 -0.318 11.367 1.00 93.44 94 ASN A O 1
ATOM 697 N N . ALA A 1 95 ? -13.332 1.605 10.369 1.00 94.62 95 ALA A N 1
ATOM 698 C CA . ALA A 1 95 ? -12.662 2.201 11.529 1.00 94.62 95 ALA A CA 1
ATOM 699 C C . ALA A 1 95 ? -13.363 3.453 12.122 1.00 94.62 95 ALA A C 1
ATOM 701 O O . ALA A 1 95 ? -12.668 4.367 12.589 1.00 94.62 95 ALA A O 1
ATOM 702 N N . PRO A 1 96 ? -14.713 3.568 12.130 1.00 93.12 96 PRO A N 1
ATOM 703 C CA . PRO A 1 96 ? -15.373 4.782 12.599 1.00 93.12 96 PRO A CA 1
ATOM 704 C C . PRO A 1 96 ? -15.068 5.034 14.081 1.00 93.12 96 PRO A C 1
ATOM 706 O O . PRO A 1 96 ? -15.188 4.151 14.926 1.00 93.12 96 PRO A O 1
ATOM 709 N N . GLY A 1 97 ? -14.667 6.265 14.404 1.00 94.56 97 GLY A N 1
ATOM 710 C CA . GLY A 1 97 ? -14.303 6.666 15.768 1.00 94.56 97 GLY A CA 1
ATOM 711 C C . GLY A 1 97 ? -12.882 6.286 16.199 1.00 94.56 97 GLY A C 1
ATOM 712 O O . GLY A 1 97 ? -12.431 6.748 17.248 1.00 94.56 97 GLY A O 1
ATOM 713 N N . ASN A 1 98 ? -12.137 5.527 15.389 1.00 97.75 98 ASN A N 1
ATOM 714 C CA . ASN A 1 98 ? -10.726 5.249 15.634 1.00 97.75 98 ASN A CA 1
ATOM 715 C C . ASN A 1 98 ? -9.837 6.292 14.940 1.00 97.75 98 ASN A C 1
ATOM 717 O O . ASN A 1 98 ? -9.306 6.080 13.851 1.00 97.75 98 ASN A O 1
ATOM 721 N N . PHE A 1 99 ? -9.679 7.451 15.580 1.00 97.50 99 PHE A N 1
ATOM 722 C CA . PHE A 1 99 ? -8.931 8.578 15.010 1.00 97.50 99 PHE A CA 1
ATOM 723 C C . PHE A 1 99 ? -7.466 8.252 14.678 1.00 97.50 99 PHE A C 1
ATOM 725 O O . PHE A 1 99 ? -6.923 8.825 13.735 1.00 97.50 99 PHE A O 1
ATOM 732 N N . ALA A 1 100 ? -6.830 7.341 15.424 1.00 98.00 100 ALA A N 1
ATOM 733 C CA . ALA A 1 100 ? -5.452 6.927 15.164 1.00 98.00 100 ALA A CA 1
ATOM 734 C C . ALA A 1 100 ? -5.354 6.138 13.851 1.00 98.00 100 ALA A C 1
ATOM 736 O O . ALA A 1 100 ? -4.592 6.532 12.967 1.00 98.00 100 ALA A O 1
ATOM 737 N N . ALA A 1 101 ? -6.196 5.110 13.690 1.00 98.25 101 ALA A N 1
ATOM 738 C CA . ALA A 1 101 ? -6.256 4.320 12.463 1.00 98.25 101 ALA A CA 1
ATOM 739 C C . ALA A 1 101 ? -6.603 5.190 11.247 1.00 98.25 101 ALA A C 1
ATOM 741 O O . ALA A 1 101 ? -5.944 5.094 10.214 1.00 98.25 101 ALA A O 1
ATOM 742 N N . LEU A 1 102 ? -7.582 6.094 11.378 1.00 98.50 102 LEU A N 1
ATOM 743 C CA . LEU A 1 102 ? -7.966 7.009 10.296 1.00 98.50 102 LEU A CA 1
ATOM 744 C C . LEU A 1 102 ? -6.804 7.921 9.867 1.00 98.50 102 LEU A C 1
ATOM 746 O O . LEU A 1 102 ? -6.564 8.084 8.673 1.00 98.50 102 LEU A O 1
ATOM 750 N N . ALA A 1 103 ? -6.033 8.470 10.811 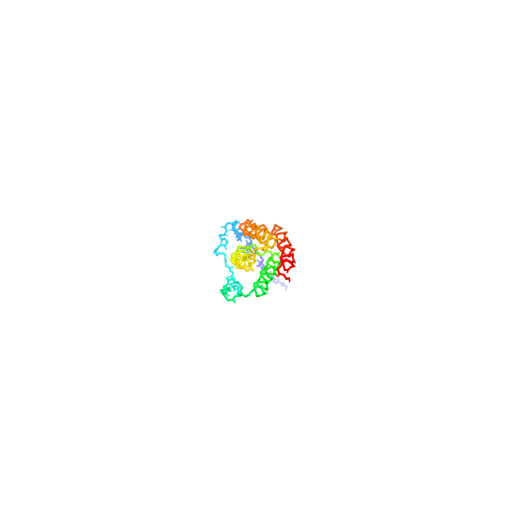1.00 98.31 103 ALA A N 1
ATOM 751 C CA . ALA A 1 103 ? -4.863 9.291 10.489 1.00 98.31 103 ALA A CA 1
ATOM 752 C C . ALA A 1 103 ? -3.750 8.487 9.787 1.00 98.31 103 ALA A C 1
ATOM 754 O O . ALA A 1 103 ? -3.102 8.984 8.856 1.00 98.31 103 ALA A O 1
ATOM 755 N N . THR A 1 104 ? -3.535 7.239 10.211 1.00 98.62 104 THR A N 1
ATOM 756 C CA . THR A 1 104 ? -2.593 6.321 9.558 1.00 98.62 104 THR A CA 1
ATOM 757 C C . THR A 1 104 ? -3.050 5.980 8.138 1.00 98.62 104 THR A C 1
ATOM 759 O O . THR A 1 104 ? -2.237 6.042 7.213 1.00 98.62 104 THR A O 1
ATOM 762 N N . ILE A 1 105 ? -4.342 5.704 7.934 1.00 98.69 105 ILE A N 1
ATOM 763 C CA . ILE A 1 105 ? -4.926 5.420 6.615 1.00 98.69 105 ILE A CA 1
ATOM 764 C C . ILE A 1 105 ? -4.752 6.605 5.659 1.00 98.69 105 ILE A C 1
ATOM 766 O O . ILE A 1 105 ? -4.294 6.416 4.534 1.00 98.69 105 ILE A O 1
ATOM 770 N N . GLU A 1 106 ? -5.036 7.833 6.092 1.00 98.44 106 GLU A N 1
ATOM 771 C CA . GLU A 1 106 ? -4.852 9.019 5.241 1.00 98.44 106 GLU A CA 1
ATOM 772 C C . GLU A 1 106 ? -3.380 9.240 4.857 1.00 98.44 106 GLU A C 1
ATOM 774 O O . GLU A 1 106 ? -3.058 9.600 3.721 1.00 98.44 106 GLU A O 1
ATOM 779 N N . THR A 1 107 ? -2.456 8.943 5.774 1.00 98.56 107 THR A N 1
ATOM 780 C CA . THR A 1 107 ? -1.021 8.974 5.463 1.00 98.56 107 THR A CA 1
ATOM 781 C C . THR A 1 107 ? -0.657 7.908 4.426 1.00 98.56 107 THR A C 1
ATOM 783 O O . THR A 1 107 ? 0.065 8.208 3.474 1.00 98.56 107 THR A O 1
ATOM 786 N N . LEU A 1 108 ? -1.178 6.685 4.571 1.00 98.69 108 LEU A N 1
ATOM 787 C CA . LEU A 1 108 ? -0.977 5.595 3.613 1.00 98.69 108 LEU A CA 1
ATOM 788 C C . LEU A 1 108 ? -1.495 5.959 2.215 1.00 98.69 108 LEU A C 1
ATOM 790 O O . LEU A 1 108 ? -0.763 5.765 1.247 1.00 98.69 108 LEU A O 1
ATOM 794 N N . LYS A 1 109 ? -2.681 6.573 2.098 1.00 98.50 109 LYS A N 1
ATOM 795 C CA . LYS A 1 109 ? -3.212 7.059 0.809 1.00 98.50 109 LYS A CA 1
ATOM 796 C C . LYS A 1 109 ? -2.278 8.080 0.159 1.00 98.50 109 LYS A C 1
ATOM 798 O O . LYS A 1 109 ? -1.971 7.984 -1.026 1.00 98.50 109 LYS A O 1
ATOM 803 N N . SER A 1 110 ? -1.748 9.025 0.941 1.00 98.38 110 SER A N 1
ATOM 804 C CA . SER A 1 110 ? -0.768 9.996 0.432 1.00 98.38 110 SER A CA 1
ATOM 805 C C . SER A 1 110 ? 0.514 9.326 -0.081 1.00 98.3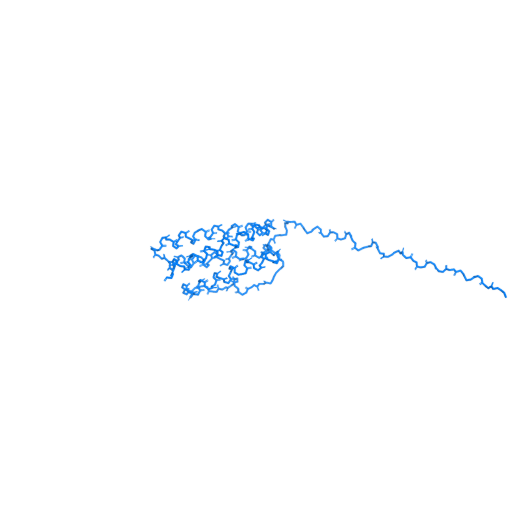8 110 SER A C 1
ATOM 807 O O . SER A 1 110 ? 1.085 9.761 -1.084 1.00 98.38 110 SER A O 1
ATOM 809 N N . LEU A 1 111 ? 0.983 8.269 0.590 1.00 98.31 111 LEU A N 1
ATOM 810 C CA . LEU A 1 111 ? 2.143 7.501 0.133 1.00 98.31 111 LEU A CA 1
ATOM 811 C C . LEU A 1 111 ? 1.841 6.670 -1.117 1.00 98.31 111 LEU A C 1
ATOM 813 O O . LEU A 1 111 ? 2.702 6.613 -1.991 1.00 98.31 111 LEU A O 1
ATOM 817 N N . ALA A 1 112 ? 0.644 6.092 -1.236 1.00 98.06 112 ALA A N 1
ATOM 818 C CA . ALA A 1 112 ? 0.216 5.370 -2.433 1.00 98.06 112 ALA A CA 1
ATOM 819 C C . ALA A 1 112 ? 0.234 6.291 -3.667 1.00 98.06 112 ALA A C 1
ATOM 821 O O . ALA A 1 112 ? 0.852 5.955 -4.673 1.00 98.06 112 ALA A O 1
ATOM 822 N N . VAL A 1 113 ? -0.282 7.521 -3.556 1.00 97.75 113 VAL A N 1
ATOM 823 C CA . VAL A 1 113 ? -0.187 8.523 -4.639 1.00 97.75 113 VAL A CA 1
ATOM 824 C C . VAL A 1 113 ? 1.270 8.843 -4.996 1.00 97.75 113 VAL A C 1
ATOM 826 O O . VAL A 1 113 ? 1.626 8.960 -6.166 1.00 97.75 113 VAL A O 1
ATOM 829 N N . LYS A 1 114 ? 2.162 8.963 -4.007 1.00 98.00 114 LYS A N 1
ATOM 830 C CA . LYS A 1 114 ? 3.595 9.175 -4.284 1.00 98.00 114 LYS A CA 1
ATOM 831 C C . LYS A 1 114 ? 4.241 7.964 -4.956 1.00 98.00 114 LYS A C 1
ATOM 833 O O . LYS A 1 114 ? 5.166 8.149 -5.743 1.00 98.00 114 LYS A O 1
ATOM 838 N N . LEU A 1 115 ? 3.778 6.753 -4.645 1.00 97.56 115 LEU A N 1
ATOM 839 C CA . LEU A 1 115 ? 4.242 5.518 -5.273 1.00 97.56 115 LEU A CA 1
ATOM 840 C C . LEU A 1 115 ? 3.850 5.512 -6.753 1.00 97.56 115 LEU A C 1
ATOM 842 O O . LEU A 1 115 ? 4.714 5.324 -7.604 1.00 97.56 115 LEU A O 1
ATOM 846 N N . HIS A 1 116 ? 2.597 5.849 -7.055 1.00 96.25 116 HIS A N 1
ATOM 847 C CA . HIS A 1 116 ? 2.110 6.055 -8.418 1.00 96.25 116 HIS A CA 1
ATOM 848 C C . HIS A 1 116 ? 2.979 7.046 -9.207 1.00 96.25 116 HIS A C 1
ATOM 850 O O . HIS A 1 116 ? 3.423 6.737 -10.313 1.00 96.25 116 HIS A O 1
ATOM 856 N N . LEU A 1 117 ? 3.285 8.213 -8.627 1.00 95.81 117 LEU A N 1
ATOM 857 C CA . LEU A 1 117 ? 4.147 9.213 -9.271 1.00 95.81 117 LEU A CA 1
ATOM 858 C C . LEU A 1 117 ? 5.568 8.685 -9.513 1.00 95.81 117 LEU A C 1
ATOM 860 O O . LEU A 1 117 ? 6.125 8.895 -10.586 1.00 95.81 117 LEU A O 1
ATOM 864 N N . ALA A 1 118 ? 6.136 7.941 -8.558 1.00 95.25 118 ALA A N 1
ATOM 865 C CA . ALA A 1 118 ? 7.429 7.289 -8.753 1.00 95.25 118 ALA A CA 1
ATOM 866 C C . ALA A 1 118 ? 7.399 6.277 -9.913 1.00 95.25 118 ALA A C 1
ATOM 868 O O . ALA A 1 118 ? 8.408 6.121 -10.599 1.00 95.25 118 ALA A O 1
ATOM 869 N N . GLY A 1 119 ? 6.255 5.629 -10.154 1.00 93.56 119 GLY A N 1
ATOM 870 C CA . GLY A 1 119 ? 6.032 4.788 -11.327 1.00 93.56 119 GLY A CA 1
ATOM 871 C C . GLY A 1 119 ? 6.108 5.577 -12.632 1.00 93.56 119 GLY A C 1
ATOM 872 O O . GLY A 1 119 ? 6.910 5.233 -13.499 1.00 93.56 119 GLY A O 1
ATOM 873 N N . HIS A 1 120 ? 5.339 6.667 -12.743 1.00 92.38 120 HIS A N 1
ATOM 874 C CA . HIS A 1 120 ? 5.361 7.556 -13.915 1.00 92.38 120 HIS A CA 1
ATOM 875 C C . HIS A 1 120 ? 6.759 8.106 -14.223 1.00 92.38 120 HIS A C 1
ATOM 877 O O . HIS A 1 120 ? 7.149 8.177 -15.386 1.00 92.38 120 HIS A O 1
ATOM 883 N N . ASP A 1 121 ? 7.522 8.450 -13.186 1.00 91.88 121 ASP A N 1
ATOM 884 C CA . ASP A 1 121 ? 8.873 8.997 -13.327 1.00 91.88 121 ASP A CA 1
ATOM 885 C C . ASP A 1 121 ? 9.944 7.917 -13.584 1.00 91.88 121 ASP A C 1
ATOM 887 O O . ASP A 1 121 ? 11.123 8.241 -13.751 1.00 91.88 121 ASP A O 1
ATOM 891 N N . GLY A 1 122 ? 9.584 6.627 -13.550 1.00 91.88 122 GLY A N 1
ATOM 892 C CA . GLY A 1 122 ? 10.548 5.522 -13.598 1.00 91.88 122 GLY A CA 1
ATOM 893 C C . GLY A 1 122 ? 11.504 5.488 -12.394 1.00 91.88 122 GLY A C 1
ATOM 894 O O . GLY A 1 122 ? 12.582 4.894 -12.458 1.00 91.88 122 GLY A O 1
ATOM 895 N N . ASN A 1 123 ? 11.150 6.147 -11.289 1.00 94.75 123 ASN A N 1
ATOM 896 C CA . ASN A 1 123 ? 12.018 6.367 -10.137 1.00 94.75 123 ASN A CA 1
ATOM 897 C C . ASN A 1 123 ? 11.939 5.204 -9.136 1.00 94.75 123 ASN A C 1
ATOM 899 O O . ASN A 1 123 ? 11.382 5.322 -8.039 1.00 94.75 123 ASN A O 1
ATOM 903 N N . VAL A 1 124 ? 12.546 4.074 -9.502 1.00 94.00 124 VAL A N 1
ATOM 904 C CA . VAL A 1 124 ? 12.559 2.858 -8.671 1.00 94.00 124 VAL A CA 1
ATOM 905 C C . VAL A 1 124 ? 13.141 3.108 -7.280 1.00 94.00 124 VAL A C 1
ATOM 907 O O . VAL A 1 124 ? 12.582 2.647 -6.288 1.00 94.00 124 VAL A O 1
ATOM 910 N N . ALA A 1 125 ? 14.213 3.896 -7.167 1.00 96.12 125 ALA A N 1
ATOM 911 C CA . ALA A 1 125 ? 14.836 4.195 -5.876 1.00 96.12 125 ALA A CA 1
ATOM 912 C C . ALA A 1 125 ? 13.876 4.906 -4.905 1.00 96.12 125 ALA A C 1
ATOM 914 O O . ALA A 1 125 ? 13.920 4.669 -3.694 1.00 96.12 125 ALA A O 1
ATOM 915 N N . GLN A 1 126 ? 13.004 5.776 -5.420 1.00 96.62 126 GLN A N 1
ATOM 916 C CA . GLN A 1 126 ? 11.932 6.369 -4.629 1.00 96.62 126 GLN A CA 1
ATOM 917 C C . GLN A 1 126 ? 10.837 5.342 -4.313 1.00 96.62 126 GLN A C 1
ATOM 919 O O . GLN A 1 126 ? 10.360 5.315 -3.179 1.00 96.62 126 GLN A O 1
ATOM 924 N N . GLY A 1 127 ? 10.493 4.473 -5.267 1.00 96.00 127 GLY A N 1
ATOM 925 C CA . GLY A 1 127 ? 9.581 3.345 -5.062 1.00 96.00 127 GLY A CA 1
ATOM 926 C C . GLY A 1 127 ? 9.997 2.425 -3.911 1.00 96.00 127 GLY A C 1
ATOM 927 O O . GLY A 1 127 ? 9.168 2.133 -3.056 1.00 96.00 127 GLY A O 1
ATOM 928 N N . VAL A 1 128 ? 11.284 2.065 -3.806 1.00 97.50 128 VAL A N 1
ATOM 929 C CA . VAL A 1 128 ? 11.836 1.279 -2.679 1.00 97.50 128 VAL A CA 1
ATOM 930 C C . VAL A 1 128 ? 11.546 1.965 -1.341 1.00 97.50 128 VAL A C 1
ATOM 932 O O . VAL A 1 128 ? 10.939 1.377 -0.449 1.00 97.50 128 VAL A O 1
ATOM 935 N N . LYS A 1 129 ? 11.914 3.248 -1.215 1.00 98.00 129 LYS A N 1
ATOM 936 C CA . LYS A 1 129 ? 11.710 4.017 0.026 1.00 98.00 129 LYS A CA 1
ATOM 937 C C . LYS A 1 129 ? 10.235 4.128 0.401 1.00 98.00 129 LYS A C 1
ATOM 939 O O . LYS A 1 129 ? 9.894 4.109 1.582 1.00 98.00 129 LYS A O 1
ATOM 944 N N . LEU A 1 130 ? 9.369 4.297 -0.597 1.00 97.88 130 LEU A N 1
ATOM 945 C CA . LEU A 1 130 ? 7.926 4.366 -0.393 1.00 97.88 130 LEU A CA 1
ATOM 946 C C . LEU A 1 130 ? 7.359 3.006 0.014 1.00 97.88 130 LEU A C 1
ATOM 948 O O . LEU A 1 130 ? 6.567 2.968 0.947 1.00 97.88 130 LEU A O 1
ATOM 952 N N . GLY A 1 131 ? 7.804 1.912 -0.609 1.00 97.00 131 GLY A N 1
ATOM 953 C CA . GLY A 1 131 ? 7.433 0.547 -0.231 1.00 97.00 131 GLY A CA 1
ATOM 954 C C . GLY A 1 131 ? 7.758 0.246 1.231 1.00 97.00 131 GLY A C 1
ATOM 955 O O . GLY A 1 131 ? 6.884 -0.204 1.970 1.00 97.00 131 GLY A O 1
ATOM 956 N N . ASP A 1 132 ? 8.961 0.601 1.686 1.00 97.94 132 ASP A N 1
ATOM 957 C CA . ASP A 1 132 ? 9.360 0.440 3.091 1.00 97.94 132 ASP A CA 1
ATOM 958 C C . ASP A 1 132 ? 8.521 1.311 4.040 1.00 97.94 132 ASP A C 1
ATOM 960 O O . ASP A 1 132 ? 8.109 0.872 5.116 1.00 97.94 132 ASP A O 1
ATOM 964 N N . ALA A 1 133 ? 8.248 2.563 3.663 1.00 98.06 133 ALA A N 1
ATOM 965 C CA . ALA A 1 133 ? 7.420 3.460 4.468 1.00 98.06 133 ALA A CA 1
ATOM 966 C C . ALA A 1 133 ? 5.967 2.965 4.576 1.00 98.06 133 ALA A C 1
ATOM 968 O O . ALA A 1 133 ? 5.383 3.013 5.661 1.00 98.06 133 ALA A O 1
ATOM 969 N N . ILE A 1 134 ? 5.406 2.461 3.472 1.00 98.38 134 ILE A N 1
ATOM 970 C CA . ILE A 1 134 ? 4.071 1.858 3.421 1.00 98.38 134 ILE A CA 1
ATOM 971 C C . ILE A 1 134 ? 4.035 0.618 4.318 1.00 98.38 134 ILE A C 1
ATOM 973 O O . ILE A 1 134 ? 3.175 0.554 5.191 1.00 98.38 134 ILE A O 1
ATOM 977 N N . ALA A 1 135 ? 4.993 -0.307 4.192 1.00 98.19 135 ALA A N 1
ATOM 978 C CA . ALA A 1 135 ? 5.060 -1.515 5.020 1.00 98.19 135 ALA A CA 1
ATOM 979 C C . ALA A 1 135 ? 5.048 -1.196 6.526 1.00 98.19 135 ALA A C 1
ATOM 981 O O . ALA A 1 135 ? 4.234 -1.727 7.282 1.00 98.19 135 ALA A O 1
ATOM 982 N N . ASN A 1 136 ? 5.885 -0.245 6.953 1.00 98.25 136 ASN A N 1
ATOM 983 C CA . ASN A 1 136 ? 5.950 0.180 8.353 1.00 98.25 136 ASN A CA 1
ATOM 984 C C . ASN A 1 136 ? 4.625 0.778 8.861 1.00 98.25 136 ASN A C 1
ATOM 986 O O . ASN A 1 136 ? 4.225 0.535 10.004 1.00 98.25 136 ASN A O 1
ATOM 990 N N . LEU A 1 137 ? 3.940 1.578 8.038 1.00 98.12 137 LEU A N 1
ATOM 991 C CA . LEU A 1 137 ? 2.646 2.159 8.407 1.00 98.12 137 LEU A CA 1
ATOM 992 C C . LEU A 1 137 ? 1.512 1.132 8.378 1.00 98.12 137 LEU A C 1
ATOM 994 O O . LEU A 1 137 ? 0.605 1.238 9.198 1.00 98.12 137 LEU A O 1
ATOM 998 N N . VAL A 1 138 ? 1.574 0.122 7.510 1.00 98.19 138 VAL A N 1
ATOM 999 C CA . VAL A 1 138 ? 0.625 -1.000 7.517 1.00 98.19 138 VAL A CA 1
ATOM 1000 C C . VAL A 1 138 ? 0.758 -1.811 8.807 1.00 98.19 138 VAL A C 1
ATOM 1002 O O . VAL A 1 138 ? -0.247 -2.090 9.460 1.00 98.19 138 VAL A O 1
ATOM 1005 N N . ASP A 1 139 ? 1.979 -2.095 9.261 1.00 98.06 139 ASP A N 1
ATOM 1006 C CA . ASP A 1 139 ? 2.198 -2.771 10.546 1.00 98.06 139 ASP A CA 1
ATOM 1007 C C . ASP A 1 139 ? 1.721 -1.953 11.748 1.00 98.06 139 ASP A C 1
ATOM 1009 O O . ASP A 1 139 ? 1.279 -2.507 12.760 1.00 98.06 139 ASP A O 1
ATOM 1013 N N . ARG A 1 140 ? 1.797 -0.623 11.654 1.00 98.06 140 ARG A N 1
ATOM 1014 C CA . ARG A 1 140 ? 1.179 0.267 12.636 1.00 98.06 140 ARG A CA 1
ATOM 1015 C C . ARG A 1 140 ? -0.347 0.196 12.566 1.00 98.06 140 ARG A C 1
ATOM 1017 O O . ARG A 1 140 ? -0.972 0.029 13.609 1.00 98.06 140 ARG A O 1
ATOM 1024 N N . LEU A 1 141 ? -0.928 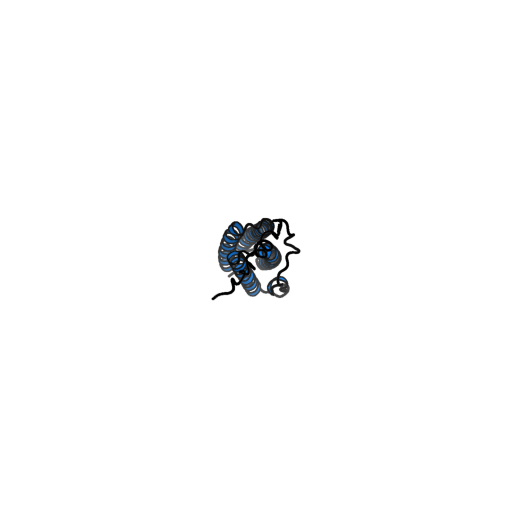0.273 11.371 1.00 98.12 141 LEU A N 1
ATOM 1025 C CA . LEU A 1 141 ? -2.375 0.241 11.168 1.00 98.12 141 LEU A CA 1
ATOM 1026 C C . LEU A 1 141 ? -2.998 -1.042 11.731 1.00 98.12 141 LEU A C 1
ATOM 1028 O O . LEU A 1 141 ? -4.013 -0.975 12.419 1.00 98.12 141 LEU A O 1
ATOM 1032 N N . LYS A 1 142 ? -2.355 -2.199 11.528 1.00 97.88 142 LYS A N 1
ATOM 1033 C CA . LYS A 1 142 ? -2.784 -3.480 12.119 1.00 97.88 142 LYS A CA 1
ATOM 1034 C C . LYS A 1 142 ? -2.918 -3.415 13.641 1.00 97.88 142 LYS A C 1
ATOM 1036 O O . LYS A 1 142 ? -3.843 -3.994 14.191 1.00 97.88 142 LYS A O 1
ATOM 1041 N N . LYS A 1 143 ? -2.007 -2.713 14.322 1.00 97.44 143 LYS A N 1
ATOM 1042 C CA . LYS A 1 143 ? -2.043 -2.536 15.786 1.00 97.44 143 LYS A CA 1
ATOM 1043 C C . LYS A 1 143 ? -3.099 -1.531 16.228 1.00 97.44 143 LYS A C 1
ATOM 1045 O O . LYS A 1 143 ? -3.537 -1.588 17.365 1.00 97.44 143 LYS A O 1
ATOM 1050 N N . GLU A 1 144 ? -3.442 -0.577 15.369 1.00 97.19 144 GLU A N 1
ATOM 1051 C CA . GLU A 1 144 ? -4.484 0.409 15.655 1.00 97.19 144 GLU A CA 1
ATOM 1052 C C . GLU A 1 144 ? -5.886 -0.169 15.412 1.00 97.19 144 GLU A C 1
ATOM 1054 O O . GLU A 1 144 ? -6.830 0.305 16.033 1.00 97.19 144 GLU A O 1
ATOM 1059 N N . LEU A 1 145 ? -6.026 -1.174 14.537 1.00 94.44 145 LEU A N 1
ATOM 1060 C CA . LEU A 1 145 ? -7.293 -1.840 14.199 1.00 94.44 145 LEU A CA 1
ATOM 1061 C C . LEU A 1 145 ? -7.549 -3.167 14.937 1.00 94.44 145 LEU A C 1
ATOM 1063 O O . LEU A 1 145 ? -8.683 -3.646 14.900 1.00 94.44 145 LEU A O 1
ATOM 1067 N N . GLY A 1 146 ? -6.521 -3.767 15.545 1.00 77.56 146 GLY A N 1
ATOM 1068 C CA . GLY A 1 146 ? -6.609 -4.983 16.368 1.00 77.56 146 GLY A CA 1
ATOM 1069 C C . GLY A 1 146 ? -6.849 -4.691 17.842 1.00 77.56 146 GLY A C 1
ATOM 1070 O O . GLY A 1 146 ? -7.466 -5.558 18.499 1.00 77.56 146 GLY A O 1
#

pLDDT: mean 85.95, std 18.98, range [41.31, 98.69]

Mean predicted aligned error: 10.08 Å

Secondary structure (DSSP, 8-state):
-----PPP----SSSSSSS-------TTS-GGGS--PPPGGGG---TT--HHHHHHHHHHHHHHHHHHHHTT-HHHHHHHHHHHHHHHHHHHHT-TT-HHHHHHHHHHHHHHHHHHHHHHTT-HHHHHHHHHHHHHHHHHHHHHH-